Protein AF-A0AAW5JXU4-F1 (afdb_monomer)

Mean predicted aligned error: 9.22 Å

Foldseek 3Di:
DDDDPPCVVPDDPQPDPLCVLVVLVVQLVVCVVVVVVVSNVVSVVVNVVSVVVSVVVVCVVPPPPDPPDPDPD

Secondary structure (DSSP, 8-state):
------GGGSPPTT-STTTHHHHHHHHHHHHHHTT-HHHHHHHHHHHHHHHHHHHHHHHTTS-----------

Structure (mmCIF, N/CA/C/O backbone):
data_AF-A0AAW5JXU4-F1
#
_entry.id   AF-A0AAW5JXU4-F1
#
loop_
_atom_site.group_PDB
_atom_site.id
_atom_site.type_symbol
_atom_site.label_atom_id
_atom_site.label_alt_id
_atom_site.label_comp_id
_atom_site.label_asym_id
_atom_site.label_entity_id
_atom_site.label_seq_id
_atom_site.pdbx_PDB_ins_code
_atom_site.Cartn_x
_atom_site.Cartn_y
_atom_site.Cartn_z
_atom_site.occupancy
_atom_site.B_iso_or_equiv
_atom_site.auth_seq_id
_atom_site.auth_comp_id
_atom_site.auth_asym_id
_atom_site.auth_atom_id
_atom_site.pdbx_PDB_model_num
ATOM 1 N N . PRO A 1 1 ? -27.305 5.972 -11.517 1.00 45.25 1 PRO A N 1
ATOM 2 C CA . PRO A 1 1 ? -26.719 5.132 -12.588 1.00 45.25 1 PRO A CA 1
ATOM 3 C C . PRO A 1 1 ? -25.535 4.326 -12.033 1.00 45.25 1 PRO A C 1
ATOM 5 O O . PRO A 1 1 ? -24.475 4.886 -11.790 1.00 45.25 1 PRO A O 1
ATOM 8 N N . SER A 1 2 ? -25.767 3.044 -11.735 1.00 58.84 2 SER A N 1
ATOM 9 C CA . SER A 1 2 ? -24.768 2.127 -11.168 1.00 58.84 2 SER A CA 1
ATOM 10 C C . SER A 1 2 ? -24.242 1.216 -12.277 1.00 58.84 2 SER A C 1
ATOM 12 O O . SER A 1 2 ? -24.636 0.059 -12.379 1.00 58.84 2 SER A O 1
ATOM 14 N N . SER A 1 3 ? -23.448 1.766 -13.196 1.00 64.50 3 SER A N 1
ATOM 15 C CA . SER A 1 3 ? -22.669 0.947 -14.127 1.00 64.50 3 SER A CA 1
ATOM 16 C C . SER A 1 3 ? -21.261 0.849 -13.561 1.00 64.50 3 SER A C 1
ATOM 18 O O . SER A 1 3 ? -20.503 1.818 -13.606 1.00 64.50 3 SER A O 1
ATOM 20 N N . TYR A 1 4 ? -20.935 -0.297 -12.972 1.00 63.22 4 TYR A N 1
ATOM 21 C CA . TYR A 1 4 ? -19.552 -0.602 -12.633 1.00 63.22 4 TYR A CA 1
ATOM 22 C C . TYR A 1 4 ? -18.733 -0.668 -13.931 1.00 63.22 4 TYR A C 1
ATOM 24 O O . TYR A 1 4 ? -19.262 -1.141 -14.939 1.00 63.22 4 TYR A O 1
ATOM 32 N N . PRO A 1 5 ? -17.483 -0.180 -13.941 1.00 68.19 5 PRO A N 1
ATOM 33 C CA . PRO A 1 5 ? -16.622 -0.326 -15.107 1.00 68.19 5 PRO A CA 1
ATOM 34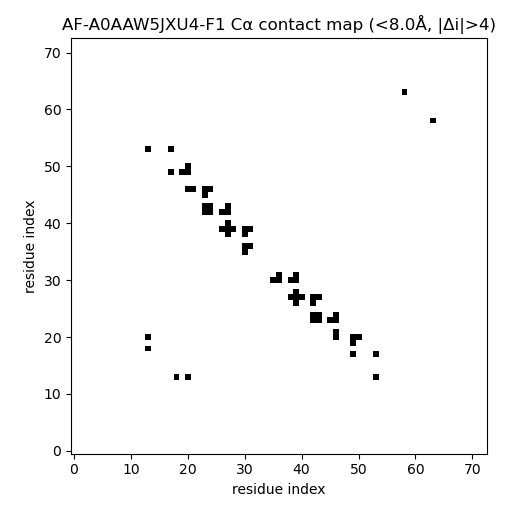 C C . PRO A 1 5 ? -16.457 -1.814 -15.448 1.00 68.19 5 PRO A C 1
ATOM 36 O O . PRO A 1 5 ? -16.198 -2.635 -14.566 1.00 68.19 5 PRO A O 1
ATOM 39 N N . GLU A 1 6 ? -16.617 -2.165 -16.727 1.00 68.88 6 GLU A N 1
ATOM 40 C CA . GLU A 1 6 ? -16.416 -3.522 -17.261 1.00 68.88 6 GLU A CA 1
ATOM 41 C C . GLU A 1 6 ? -14.919 -3.875 -17.378 1.00 68.88 6 GLU A C 1
ATOM 43 O O . GLU A 1 6 ? -14.477 -4.490 -18.339 1.00 68.88 6 GLU A O 1
ATOM 48 N N . ASP A 1 7 ? -14.109 -3.522 -16.379 1.00 68.62 7 ASP A N 1
ATOM 49 C CA . ASP A 1 7 ? -12.661 -3.788 -16.362 1.00 68.62 7 ASP A CA 1
ATOM 50 C C . ASP A 1 7 ? -12.328 -5.247 -15.989 1.00 68.62 7 ASP A C 1
ATOM 52 O O . ASP A 1 7 ? -11.198 -5.562 -15.622 1.00 68.62 7 ASP A O 1
ATOM 56 N N . ARG A 1 8 ? -13.299 -6.169 -16.085 1.00 65.44 8 ARG A N 1
ATOM 57 C CA . ARG A 1 8 ? -13.100 -7.593 -15.753 1.00 65.44 8 ARG A CA 1
ATOM 58 C C . ARG A 1 8 ? -12.047 -8.266 -16.633 1.00 65.44 8 ARG A C 1
ATOM 60 O O . ARG A 1 8 ? -11.387 -9.186 -16.162 1.00 65.44 8 ARG A O 1
ATOM 67 N N . ASP A 1 9 ? -11.884 -7.789 -17.863 1.00 77.50 9 ASP A N 1
ATOM 68 C CA . ASP A 1 9 ? -10.931 -8.337 -18.833 1.00 77.50 9 ASP A CA 1
ATOM 69 C C . ASP A 1 9 ? -9.594 -7.576 -18.852 1.00 77.50 9 ASP A C 1
ATOM 71 O O . ASP A 1 9 ? -8.680 -7.932 -19.600 1.00 77.50 9 ASP A O 1
ATOM 75 N N . VAL A 1 10 ? -9.451 -6.522 -18.038 1.00 78.56 10 VAL A N 1
ATOM 76 C CA . VAL A 1 10 ? -8.212 -5.746 -17.965 1.00 78.56 10 VAL A CA 1
ATOM 77 C C . VAL A 1 10 ? -7.249 -6.446 -17.006 1.00 78.56 10 VAL A C 1
ATOM 79 O O . VAL A 1 10 ? -7.546 -6.572 -15.816 1.00 78.56 10 VAL A O 1
ATOM 82 N N . PRO A 1 11 ? -6.069 -6.891 -17.477 1.00 78.06 11 PRO A N 1
ATOM 83 C CA . PRO A 1 11 ? -5.101 -7.529 -16.603 1.00 78.06 11 PRO A CA 1
ATOM 84 C C . PRO A 1 11 ? -4.615 -6.544 -15.538 1.00 78.06 11 PRO A C 1
ATOM 86 O O . PRO A 1 11 ? -4.325 -5.375 -15.819 1.00 78.06 11 PRO A O 1
ATOM 89 N N . LEU A 1 12 ? -4.490 -7.036 -14.304 1.00 81.06 12 LEU A N 1
ATOM 90 C CA . LEU A 1 12 ? -3.953 -6.249 -13.201 1.00 81.06 12 LEU A CA 1
ATOM 91 C C . LEU A 1 12 ? -2.539 -5.774 -13.543 1.00 81.06 12 LEU A C 1
ATOM 93 O O . LEU A 1 12 ? -1.693 -6.548 -14.004 1.00 81.06 12 LEU A O 1
ATOM 97 N N . ARG A 1 13 ? -2.271 -4.491 -13.272 1.00 81.12 13 ARG A N 1
ATOM 98 C CA . ARG A 1 13 ? -0.942 -3.893 -13.476 1.00 81.12 13 ARG A CA 1
ATOM 99 C C . ARG A 1 13 ? 0.127 -4.632 -12.673 1.00 81.12 13 ARG A C 1
ATOM 101 O O . ARG A 1 13 ? 1.200 -4.904 -13.195 1.00 81.12 13 ARG A O 1
ATOM 108 N N . ALA A 1 14 ? -0.203 -4.984 -11.434 1.00 82.50 14 ALA A N 1
ATOM 109 C CA . ALA A 1 14 ? 0.625 -5.785 -10.545 1.00 82.50 14 ALA A CA 1
ATOM 110 C C . ALA A 1 14 ? 0.127 -7.245 -10.500 1.00 82.50 14 ALA A C 1
ATOM 112 O O . ALA A 1 14 ? -0.174 -7.767 -9.434 1.00 82.50 14 ALA A O 1
ATOM 113 N N . SER A 1 15 ? -0.026 -7.888 -11.662 1.00 78.69 15 SER A N 1
ATOM 114 C CA . SER A 1 15 ? -0.403 -9.310 -11.746 1.00 78.69 15 SER A CA 1
ATOM 115 C C . SER A 1 15 ? 0.758 -10.246 -11.379 1.00 78.69 15 SER A C 1
ATOM 117 O O . SER A 1 15 ? 1.935 -9.877 -11.480 1.00 78.69 15 SER A O 1
ATOM 119 N N . GLY A 1 16 ? 0.433 -11.474 -10.961 1.00 82.00 16 GLY A N 1
ATOM 120 C CA . GLY A 1 16 ? 1.415 -12.495 -10.591 1.00 82.00 16 GLY A CA 1
ATOM 121 C C . GLY A 1 16 ? 1.858 -12.387 -9.123 1.00 82.00 16 GLY A C 1
ATOM 122 O O . GLY A 1 16 ? 1.007 -12.372 -8.240 1.00 82.00 16 GLY A O 1
ATOM 123 N N . PRO A 1 17 ? 3.168 -12.319 -8.810 1.00 81.69 17 PRO A N 1
ATOM 124 C CA . PRO A 1 17 ? 3.649 -12.359 -7.422 1.00 81.69 17 PRO A CA 1
ATOM 125 C C . PRO A 1 17 ? 3.281 -11.112 -6.602 1.00 81.69 17 PRO A C 1
ATOM 127 O O . PRO A 1 17 ? 3.444 -11.112 -5.389 1.00 81.69 17 PRO A O 1
ATOM 130 N N . TRP A 1 18 ? 2.787 -10.056 -7.252 1.00 85.75 18 TRP A N 1
ATOM 131 C CA . TRP A 1 18 ? 2.442 -8.777 -6.629 1.00 85.75 18 TRP A CA 1
ATOM 132 C C . TRP A 1 18 ? 0.935 -8.618 -6.391 1.00 85.75 18 TRP A C 1
ATOM 134 O O . TRP A 1 18 ? 0.475 -7.519 -6.106 1.00 85.75 18 TRP A O 1
ATOM 144 N N . GLU A 1 19 ? 0.144 -9.688 -6.498 1.00 86.62 19 GLU A N 1
ATOM 145 C CA . GLU A 1 19 ? -1.300 -9.620 -6.231 1.00 86.62 19 GLU A CA 1
ATOM 146 C C . GLU A 1 19 ? -1.615 -9.334 -4.753 1.00 86.62 19 GLU A C 1
ATOM 148 O O . GLU A 1 19 ? -2.645 -8.738 -4.435 1.00 86.62 19 GLU A O 1
ATOM 153 N N . GLU A 1 20 ? -0.688 -9.668 -3.852 1.00 87.88 20 GLU A N 1
ATOM 154 C CA . GLU A 1 20 ? -0.784 -9.413 -2.409 1.00 87.88 20 GLU A CA 1
ATOM 155 C C . GLU A 1 20 ? -0.933 -7.916 -2.071 1.00 87.88 20 GLU A C 1
ATOM 157 O O . GLU A 1 20 ? -1.595 -7.539 -1.105 1.00 87.88 20 GLU A O 1
ATOM 162 N N . LEU A 1 21 ? -0.427 -7.044 -2.945 1.00 90.88 21 LEU A N 1
ATOM 163 C CA . LEU A 1 21 ? -0.590 -5.587 -2.901 1.00 90.88 21 LEU A CA 1
ATOM 164 C C . LEU A 1 21 ? -2.080 -5.201 -2.859 1.00 90.88 21 LEU A C 1
ATOM 166 O O . LEU A 1 21 ? -2.488 -4.337 -2.084 1.00 90.88 21 LEU A O 1
ATOM 170 N N . TYR A 1 22 ? -2.921 -5.882 -3.645 1.00 89.69 22 TYR A N 1
ATOM 171 C CA . TYR A 1 22 ? -4.366 -5.653 -3.635 1.00 89.69 22 TYR A CA 1
ATOM 172 C C . TYR A 1 22 ? -5.020 -6.196 -2.363 1.00 89.69 22 TYR A C 1
ATOM 174 O O . TYR A 1 22 ? 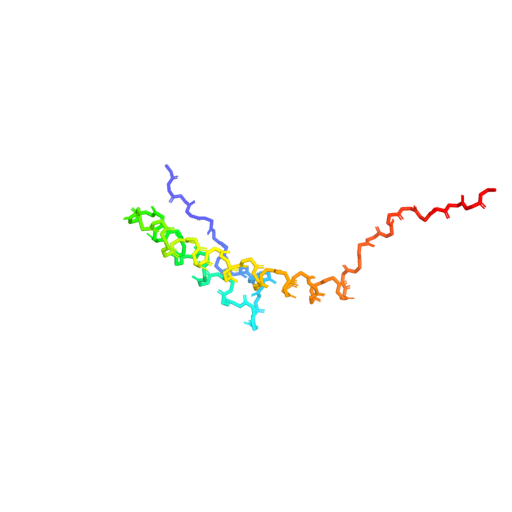-5.936 -5.564 -1.842 1.00 89.69 22 TYR A O 1
ATOM 182 N N . VAL A 1 23 ? -4.537 -7.322 -1.832 1.00 91.44 23 VAL A N 1
ATOM 183 C CA . VAL A 1 23 ? -5.052 -7.915 -0.588 1.00 91.44 23 VAL A CA 1
ATOM 184 C C . VAL A 1 23 ? -4.805 -6.984 0.597 1.00 91.44 23 VAL A C 1
ATOM 186 O O . VAL A 1 23 ? -5.741 -6.695 1.339 1.00 91.44 23 VAL A O 1
ATOM 189 N N . HIS A 1 24 ? -3.587 -6.454 0.746 1.00 92.88 24 HIS A N 1
ATOM 190 C CA . HIS A 1 24 ? -3.264 -5.503 1.815 1.00 92.88 24 HIS A CA 1
ATOM 191 C C . HIS A 1 24 ? -4.090 -4.220 1.715 1.00 92.88 24 HIS A C 1
ATOM 193 O O . HIS A 1 24 ? -4.586 -3.731 2.726 1.00 92.88 24 HIS A O 1
ATOM 199 N N . TYR A 1 25 ? -4.287 -3.696 0.502 1.00 92.75 25 TYR A N 1
ATOM 200 C CA . TYR A 1 25 ? -5.105 -2.501 0.305 1.00 92.75 25 TYR A CA 1
ATOM 201 C C . TYR A 1 25 ? -6.578 -2.741 0.642 1.00 92.75 25 TYR A C 1
ATOM 203 O O . TYR A 1 25 ? -7.185 -1.948 1.358 1.00 92.75 25 TYR A O 1
ATOM 211 N N . LEU A 1 26 ? -7.161 -3.833 0.141 1.00 93.81 26 LEU A N 1
ATOM 212 C CA . LEU A 1 26 ? -8.557 -4.164 0.415 1.00 93.81 26 LEU A CA 1
ATOM 213 C C . LEU A 1 26 ? -8.778 -4.440 1.906 1.00 93.81 26 LEU A C 1
ATOM 215 O O . LEU A 1 26 ? -9.755 -3.943 2.458 1.00 93.81 26 LEU A O 1
ATOM 219 N N . GLY A 1 27 ? -7.855 -5.155 2.558 1.00 92.06 27 GLY A N 1
ATOM 220 C CA . GLY A 1 27 ? -7.858 -5.355 4.009 1.00 92.06 27 GLY A CA 1
ATOM 221 C C . GLY A 1 27 ? -7.821 -4.028 4.765 1.00 92.06 27 GLY A C 1
ATOM 222 O O . GLY A 1 27 ? -8.717 -3.757 5.558 1.00 92.06 27 GLY A O 1
ATOM 223 N N . ALA A 1 28 ? -6.890 -3.136 4.410 1.00 92.31 28 ALA A N 1
ATOM 224 C CA . ALA A 1 28 ? -6.821 -1.802 4.996 1.00 92.31 28 ALA A CA 1
ATOM 225 C C . ALA A 1 28 ? -8.140 -1.026 4.825 1.00 92.31 28 ALA A C 1
ATOM 227 O O . ALA A 1 28 ? -8.619 -0.408 5.768 1.00 92.31 28 ALA A O 1
ATOM 228 N N . MET A 1 29 ? -8.777 -1.060 3.650 1.00 93.38 29 MET A N 1
ATOM 229 C CA . MET A 1 29 ? -10.059 -0.368 3.453 1.00 93.38 29 MET A CA 1
ATOM 230 C C . MET A 1 29 ? -11.182 -0.966 4.313 1.00 93.38 29 MET A C 1
ATOM 232 O O . MET A 1 29 ? -12.013 -0.218 4.827 1.00 93.38 29 MET A O 1
ATOM 236 N N . VAL A 1 30 ? -11.203 -2.287 4.508 1.00 94.38 30 VAL A N 1
ATOM 237 C CA . VAL A 1 30 ? -12.146 -2.946 5.427 1.00 94.38 30 VAL A CA 1
ATOM 238 C C . VAL A 1 30 ? -11.916 -2.472 6.864 1.00 94.38 30 VAL A C 1
ATOM 240 O O . VAL A 1 30 ? -12.868 -2.047 7.518 1.00 94.38 30 VAL A O 1
ATOM 243 N N . ASP A 1 31 ? -10.669 -2.458 7.328 1.00 93.38 31 ASP A N 1
ATOM 244 C CA . ASP A 1 31 ? -10.316 -2.032 8.689 1.00 93.38 31 ASP A CA 1
ATOM 245 C C . ASP A 1 31 ? -10.599 -0.543 8.915 1.00 93.38 31 ASP A C 1
ATOM 247 O O . ASP A 1 31 ? -11.146 -0.148 9.947 1.00 93.38 31 ASP A O 1
ATOM 251 N N . TYR A 1 32 ? -10.349 0.285 7.898 1.00 92.88 32 TYR A N 1
ATOM 252 C CA . TYR A 1 32 ? -10.725 1.695 7.888 1.00 92.88 32 TYR A CA 1
ATOM 253 C C . TYR A 1 32 ? -12.235 1.883 8.080 1.00 92.88 32 TYR A C 1
ATOM 255 O O . TYR A 1 32 ? -12.665 2.713 8.884 1.00 92.88 32 TYR A O 1
ATOM 263 N N . HIS A 1 33 ? -13.056 1.091 7.382 1.00 94.25 33 HIS A N 1
ATOM 264 C CA . HIS A 1 33 ? -14.511 1.118 7.544 1.00 94.25 33 HIS A CA 1
ATOM 265 C C . HIS A 1 33 ? -14.974 0.606 8.913 1.00 94.25 33 HIS A C 1
ATOM 267 O O . HIS A 1 33 ? -15.992 1.078 9.421 1.00 94.25 33 HIS A O 1
ATOM 273 N N . HIS A 1 34 ? -14.222 -0.304 9.531 1.00 93.44 34 HIS A N 1
ATOM 274 C CA . HIS A 1 34 ? -14.451 -0.761 10.902 1.00 93.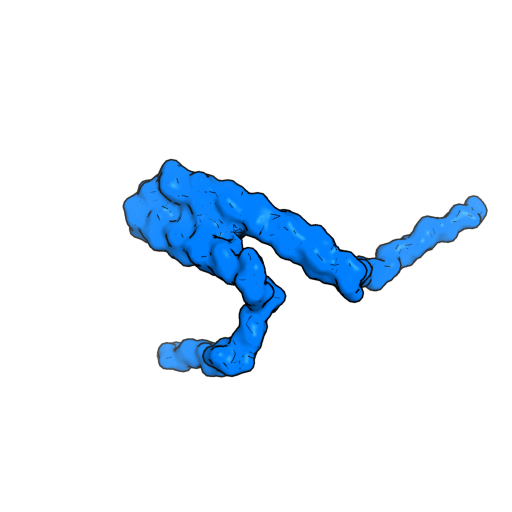44 34 HIS A CA 1
ATOM 275 C C . HIS A 1 34 ? -13.885 0.182 11.975 1.00 93.44 34 HIS A C 1
ATOM 277 O O . HIS A 1 34 ? -14.086 -0.066 13.161 1.00 93.44 34 HIS A O 1
ATOM 283 N N . GLN A 1 35 ? -13.228 1.276 11.575 1.00 93.25 35 GLN A N 1
ATOM 284 C CA . GLN A 1 35 ? -12.533 2.216 12.461 1.00 93.25 35 GLN A CA 1
ATOM 285 C C . GLN A 1 35 ? -11.407 1.574 13.294 1.00 93.25 35 GLN A C 1
ATOM 287 O O . GLN A 1 35 ? -10.968 2.159 14.288 1.00 93.25 35 GLN A O 1
ATOM 292 N N . ASP A 1 36 ? -10.901 0.411 12.874 1.00 94.12 36 ASP A N 1
ATOM 293 C CA . ASP A 1 36 ? -9.735 -0.222 13.484 1.00 94.12 36 ASP A CA 1
ATOM 294 C C . ASP A 1 36 ? -8.465 0.426 12.923 1.00 94.12 36 ASP A C 1
ATOM 296 O O . ASP A 1 36 ? -7.958 0.089 11.851 1.00 94.12 36 ASP A O 1
ATOM 300 N N . THR A 1 37 ? -7.992 1.445 13.636 1.00 92.38 37 THR A N 1
ATOM 301 C CA . THR A 1 37 ? -6.887 2.287 13.167 1.00 92.38 37 THR A CA 1
ATOM 302 C C . THR A 1 37 ? -5.550 1.549 13.231 1.00 92.38 37 THR A C 1
ATOM 304 O O . THR A 1 37 ? -4.677 1.803 12.400 1.00 92.38 37 THR A O 1
ATOM 307 N N . ASP A 1 38 ? -5.387 0.626 14.179 1.00 95.75 38 ASP A N 1
ATOM 308 C CA . ASP A 1 38 ? -4.144 -0.125 14.348 1.00 95.75 38 ASP A CA 1
ATOM 309 C C . ASP A 1 38 ? -3.994 -1.157 13.227 1.00 95.75 38 ASP A C 1
ATOM 311 O O . ASP A 1 38 ? -2.977 -1.155 12.527 1.00 95.75 38 ASP A O 1
ATOM 315 N N . ALA A 1 39 ? -5.045 -1.944 12.968 1.00 91.50 39 ALA A N 1
ATOM 316 C CA . ALA A 1 39 ? -5.063 -2.898 11.861 1.00 91.50 39 ALA A CA 1
ATOM 317 C C . ALA A 1 39 ? -4.900 -2.201 10.497 1.00 91.50 39 ALA A C 1
ATOM 319 O O . ALA A 1 39 ? -4.086 -2.626 9.672 1.00 91.50 39 ALA A O 1
ATOM 320 N N . TYR A 1 40 ? -5.579 -1.063 10.296 1.00 94.19 40 TYR A N 1
ATOM 321 C CA . TYR A 1 40 ? -5.410 -0.230 9.103 1.00 94.19 40 TYR A CA 1
ATOM 322 C C . TYR A 1 40 ? -3.952 0.204 8.894 1.00 94.19 40 TYR A C 1
ATOM 324 O O . TYR A 1 40 ? -3.421 0.091 7.786 1.00 94.19 40 TYR A O 1
ATOM 332 N N . ASN A 1 41 ? -3.296 0.710 9.942 1.00 94.38 41 ASN A N 1
ATOM 333 C CA . ASN A 1 41 ? -1.921 1.199 9.850 1.00 94.38 41 ASN A CA 1
ATOM 334 C C . ASN A 1 41 ? -0.939 0.073 9.508 1.00 94.38 41 ASN A C 1
ATOM 336 O O . ASN A 1 41 ? -0.041 0.273 8.681 1.00 94.38 41 ASN A O 1
ATOM 340 N N . ASP A 1 42 ? -1.121 -1.106 10.100 1.00 95.25 42 ASP A N 1
ATOM 341 C CA . ASP A 1 42 ? -0.297 -2.277 9.811 1.00 95.25 42 ASP A CA 1
ATOM 342 C C . ASP A 1 42 ? -0.497 -2.764 8.370 1.00 95.25 42 ASP A C 1
ATOM 344 O O . ASP A 1 42 ? 0.481 -2.950 7.636 1.00 95.25 42 ASP A O 1
ATOM 348 N N . ALA A 1 43 ? -1.748 -2.871 7.913 1.00 93.38 43 ALA A N 1
ATOM 349 C CA . ALA A 1 43 ? -2.064 -3.242 6.536 1.00 93.38 43 ALA A CA 1
ATOM 350 C C . ALA A 1 43 ? -1.509 -2.223 5.520 1.00 93.38 43 ALA A C 1
ATOM 352 O O . ALA A 1 43 ? -0.927 -2.606 4.502 1.00 93.38 43 ALA A O 1
ATOM 353 N N . MET A 1 44 ? -1.593 -0.921 5.815 1.00 95.19 44 MET A N 1
ATOM 354 C CA . MET A 1 44 ? -1.022 0.134 4.970 1.00 95.19 44 MET A CA 1
ATOM 355 C C . MET A 1 44 ? 0.509 0.108 4.923 1.00 95.19 44 MET A C 1
ATOM 357 O O . MET A 1 44 ? 1.098 0.439 3.889 1.00 95.19 44 MET A O 1
ATOM 361 N N . ARG A 1 45 ? 1.175 -0.310 6.005 1.00 96.06 45 ARG A N 1
ATOM 362 C CA . ARG A 1 45 ? 2.630 -0.508 6.015 1.00 96.06 45 ARG A CA 1
ATOM 363 C C . ARG A 1 45 ? 3.039 -1.663 5.101 1.00 96.06 45 ARG A C 1
ATOM 365 O O . ARG A 1 45 ?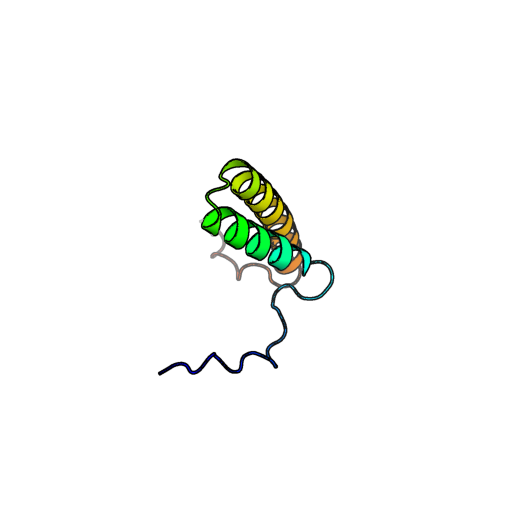 3.974 -1.499 4.316 1.00 96.06 45 ARG A O 1
ATOM 372 N N . LEU A 1 46 ? 2.333 -2.792 5.173 1.00 93.81 46 LEU A N 1
ATOM 373 C CA . LEU A 1 46 ? 2.561 -3.949 4.298 1.00 93.81 46 LEU A CA 1
ATOM 374 C C . LEU A 1 46 ? 2.309 -3.592 2.827 1.00 93.81 46 LEU A C 1
ATOM 376 O O . LEU A 1 46 ? 3.142 -3.871 1.965 1.00 93.81 46 LEU A O 1
ATOM 380 N N . PHE A 1 47 ? 1.220 -2.869 2.553 1.00 93.81 47 PHE A N 1
ATOM 381 C CA . PHE A 1 47 ? 0.930 -2.320 1.229 1.00 93.81 47 PHE A CA 1
ATOM 382 C C . PHE A 1 47 ? 2.074 -1.446 0.695 1.00 93.81 47 PHE A C 1
ATOM 384 O O . PHE A 1 47 ? 2.457 -1.566 -0.471 1.00 93.81 47 PHE A O 1
ATOM 391 N N . GLY A 1 48 ? 2.629 -0.567 1.536 1.00 92.81 48 GLY A N 1
ATOM 392 C CA . GLY A 1 48 ? 3.761 0.287 1.179 1.00 92.81 48 GLY A CA 1
ATOM 393 C C . GLY A 1 48 ? 5.007 -0.516 0.802 1.00 92.81 48 GLY A C 1
ATOM 394 O O . GLY A 1 48 ? 5.593 -0.266 -0.250 1.00 92.81 48 GLY A O 1
ATOM 395 N N . ALA A 1 49 ? 5.364 -1.521 1.607 1.00 93.25 49 ALA A N 1
ATOM 396 C CA . ALA A 1 49 ? 6.510 -2.390 1.337 1.00 93.25 49 ALA A CA 1
ATOM 397 C C . ALA A 1 49 ? 6.364 -3.138 -0.001 1.00 93.25 49 ALA A C 1
ATOM 399 O O . ALA A 1 49 ? 7.238 -3.039 -0.864 1.00 93.25 49 ALA A O 1
ATOM 400 N N . ALA A 1 50 ? 5.219 -3.791 -0.225 1.00 90.69 50 ALA A N 1
ATOM 401 C CA . ALA A 1 50 ? 4.933 -4.494 -1.477 1.00 90.69 50 ALA A CA 1
ATOM 402 C C . ALA A 1 50 ? 4.882 -3.540 -2.690 1.00 90.69 50 ALA A C 1
ATOM 404 O O . ALA A 1 50 ? 5.346 -3.877 -3.782 1.00 90.69 50 ALA A O 1
ATOM 405 N N . SER A 1 51 ? 4.373 -2.314 -2.501 1.00 91.25 51 SER A N 1
ATOM 406 C CA . SER A 1 51 ? 4.378 -1.263 -3.531 1.00 91.25 51 SER A CA 1
ATOM 407 C C . SER A 1 51 ? 5.785 -0.888 -3.977 1.00 91.25 51 SER A C 1
ATOM 409 O O . SER A 1 51 ? 6.023 -0.701 -5.173 1.00 91.25 51 SER A O 1
ATOM 411 N N . ASP A 1 52 ? 6.714 -0.749 -3.037 1.00 91.00 52 ASP A N 1
ATOM 412 C CA . ASP A 1 52 ? 8.083 -0.348 -3.345 1.00 91.00 52 ASP A CA 1
ATOM 413 C C . ASP A 1 52 ? 8.858 -1.459 -4.053 1.00 91.00 52 ASP A C 1
ATOM 415 O O . ASP A 1 52 ? 9.601 -1.179 -4.999 1.00 91.00 52 ASP A O 1
ATOM 419 N N . GLU A 1 53 ? 8.638 -2.717 -3.678 1.00 88.50 53 GLU A N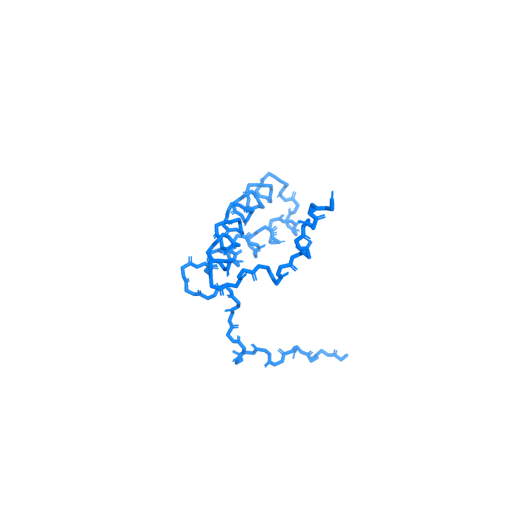 1
ATOM 420 C CA . GLU A 1 53 ? 9.195 -3.867 -4.394 1.00 88.50 53 GLU A CA 1
ATOM 421 C C . GLU A 1 53 ? 8.647 -3.966 -5.826 1.00 88.50 53 GLU A C 1
ATOM 423 O O . GLU A 1 53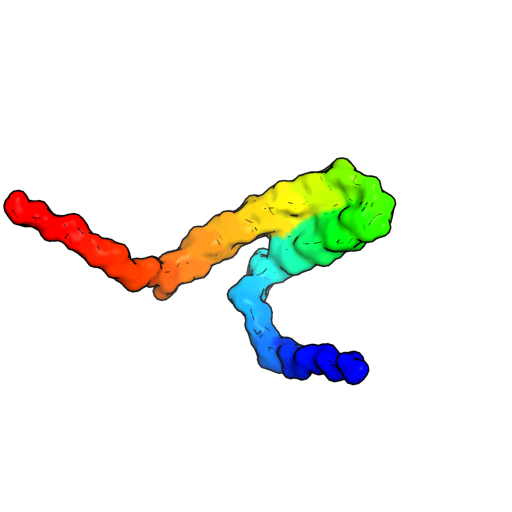 ? 9.422 -4.076 -6.786 1.00 88.50 53 GLU A O 1
ATOM 428 N N . TYR A 1 54 ? 7.328 -3.813 -6.001 1.00 89.62 54 TYR A N 1
ATOM 429 C CA . TYR A 1 54 ? 6.701 -3.776 -7.322 1.00 89.62 54 TYR A CA 1
ATOM 430 C C . TYR A 1 54 ? 7.262 -2.640 -8.190 1.00 89.62 54 TYR A C 1
ATOM 432 O O . TYR A 1 54 ? 7.603 -2.864 -9.353 1.00 89.62 54 TYR A O 1
ATOM 440 N N . ARG A 1 55 ? 7.423 -1.426 -7.642 1.00 87.81 55 ARG A N 1
ATOM 441 C CA . ARG A 1 55 ? 8.008 -0.282 -8.370 1.00 87.81 55 ARG A CA 1
ATOM 442 C C . ARG A 1 55 ? 9.433 -0.569 -8.826 1.00 87.81 55 ARG A C 1
ATOM 444 O O . ARG A 1 55 ? 9.766 -0.305 -9.981 1.00 87.81 55 ARG A O 1
ATOM 451 N N . GLN A 1 56 ? 10.267 -1.133 -7.953 1.00 86.31 56 GLN A N 1
ATOM 452 C CA . GLN A 1 56 ? 11.637 -1.511 -8.304 1.00 86.31 56 GLN A CA 1
ATOM 453 C C . GLN A 1 56 ? 11.665 -2.542 -9.432 1.00 86.31 56 GLN A C 1
ATOM 455 O O . GLN A 1 56 ? 12.457 -2.407 -10.365 1.00 86.31 56 GLN A O 1
ATOM 460 N N . HIS A 1 57 ? 10.790 -3.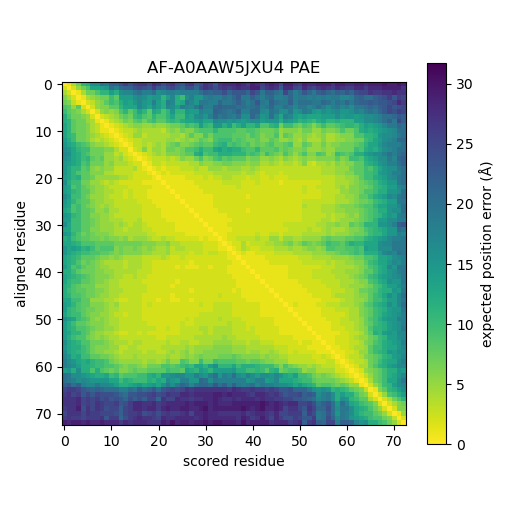549 -9.379 1.00 85.81 57 HIS A N 1
ATOM 461 C CA . HIS A 1 57 ? 10.666 -4.537 -10.444 1.00 85.81 57 HIS A CA 1
ATOM 462 C C . HIS A 1 57 ? 10.179 -3.901 -11.755 1.00 85.81 57 HIS A C 1
ATOM 464 O O . HIS A 1 57 ? 10.770 -4.138 -12.805 1.00 85.81 57 HIS A O 1
ATOM 470 N N . TYR A 1 58 ? 9.147 -3.056 -11.697 1.00 84.62 58 TYR A N 1
ATOM 471 C CA . TYR A 1 58 ? 8.536 -2.414 -12.862 1.00 84.62 58 TYR A CA 1
ATOM 472 C C . TYR A 1 58 ? 9.482 -1.438 -13.578 1.00 84.62 58 TYR A C 1
ATOM 474 O O . TYR A 1 58 ? 9.476 -1.369 -14.809 1.00 84.62 58 TYR A O 1
ATOM 482 N N . HIS A 1 59 ? 10.331 -0.721 -12.834 1.00 82.88 59 HIS A N 1
ATOM 483 C CA . HIS A 1 59 ? 11.310 0.215 -13.396 1.00 82.88 59 HIS A CA 1
ATOM 484 C C . HIS A 1 59 ? 12.474 -0.465 -14.136 1.00 82.88 59 HIS A C 1
ATOM 486 O O . HIS A 1 59 ? 13.114 0.185 -14.959 1.00 82.88 59 HIS A O 1
ATOM 492 N N . ARG A 1 60 ? 12.760 -1.756 -13.892 1.00 80.62 60 ARG A N 1
ATOM 493 C CA . ARG A 1 60 ? 13.832 -2.489 -14.601 1.00 80.62 60 ARG A CA 1
ATOM 494 C C . ARG A 1 60 ? 13.586 -2.564 -16.120 1.00 80.62 60 ARG A C 1
ATOM 496 O O . ARG A 1 60 ? 14.491 -2.197 -16.865 1.00 80.62 60 ARG A O 1
ATOM 503 N N . PRO A 1 61 ? 12.403 -2.999 -16.602 1.00 81.88 61 PRO A N 1
ATOM 504 C CA . PRO A 1 61 ? 12.063 -2.953 -18.024 1.00 81.88 61 PRO A CA 1
ATOM 505 C C . PRO A 1 61 ? 11.537 -1.587 -18.490 1.00 81.88 61 PRO A C 1
ATOM 507 O O . PRO A 1 61 ? 11.573 -1.311 -19.686 1.00 81.88 61 PRO A O 1
ATOM 510 N N . HIS A 1 62 ? 11.066 -0.729 -17.576 1.00 78.31 62 HIS A N 1
ATOM 511 C CA . HIS A 1 62 ? 10.544 0.607 -17.887 1.00 78.31 62 HIS A CA 1
ATOM 512 C C . HIS A 1 62 ? 11.394 1.693 -17.221 1.00 78.31 62 HIS A C 1
ATOM 514 O O . HIS A 1 62 ? 10.927 2.351 -16.284 1.00 78.31 62 HIS A O 1
ATOM 520 N N . PRO A 1 63 ? 12.644 1.894 -17.673 1.00 73.75 63 PRO A N 1
ATOM 521 C CA . PRO A 1 63 ? 13.444 2.991 -17.168 1.00 73.75 63 PRO A CA 1
ATOM 522 C C . PRO A 1 63 ? 12.702 4.307 -17.440 1.00 73.75 63 PRO A C 1
ATOM 524 O O . PRO A 1 63 ? 12.090 4.462 -18.506 1.00 73.75 63 PRO A O 1
ATOM 527 N N . PRO A 1 64 ? 12.734 5.267 -16.503 1.00 71.50 64 PRO A N 1
ATOM 528 C CA . PRO A 1 64 ? 12.174 6.582 -16.761 1.00 71.50 64 PRO A CA 1
ATOM 529 C C . PRO A 1 64 ? 12.844 7.137 -18.020 1.00 71.50 64 PRO A C 1
ATOM 531 O O . PRO A 1 64 ? 14.073 7.181 -18.103 1.00 71.50 64 PRO A O 1
ATOM 534 N N . ARG A 1 65 ? 12.035 7.511 -19.024 1.00 69.00 65 ARG A N 1
ATOM 535 C CA . ARG A 1 65 ? 12.516 8.209 -20.226 1.00 69.00 65 ARG A CA 1
ATOM 536 C C . ARG A 1 65 ? 13.398 9.346 -19.738 1.00 69.00 65 ARG A C 1
ATOM 538 O O . ARG A 1 65 ? 12.899 10.194 -19.004 1.00 69.00 65 ARG A O 1
ATOM 545 N N . SER A 1 66 ? 14.686 9.272 -20.072 1.00 60.31 66 SER A N 1
ATOM 546 C CA . SER A 1 66 ? 15.759 10.120 -19.551 1.00 60.31 66 SER A CA 1
ATOM 547 C C . SER A 1 66 ? 15.245 11.506 -19.167 1.00 60.31 66 SER A C 1
ATOM 549 O O . SER A 1 66 ? 14.871 12.288 -20.044 1.00 60.31 66 SER A O 1
ATOM 551 N N . SER A 1 67 ? 15.216 11.809 -17.869 1.00 59.38 67 SER A N 1
ATOM 552 C CA . SER A 1 67 ? 15.143 13.202 -17.438 1.00 59.38 67 SER A CA 1
ATOM 553 C C . SER A 1 67 ? 16.399 13.849 -18.015 1.00 59.38 67 SER A C 1
ATOM 555 O O . SER A 1 67 ? 17.493 13.367 -17.721 1.00 59.38 67 SER A O 1
ATOM 557 N N . GLY A 1 68 ? 16.221 14.780 -18.959 1.00 59.25 68 GLY A N 1
ATOM 558 C CA . GLY A 1 68 ? 17.262 15.284 -19.857 1.00 59.25 68 GLY A CA 1
ATOM 559 C C . GLY A 1 68 ? 18.608 15.409 -19.155 1.00 59.25 68 GLY A C 1
ATOM 560 O O . GLY A 1 68 ? 18.719 16.101 -18.146 1.00 59.25 68 GLY A O 1
ATOM 561 N N . GLY A 1 69 ? 19.593 14.657 -19.651 1.00 58.97 69 GLY A N 1
ATOM 562 C CA . GLY A 1 69 ? 20.911 14.572 -19.041 1.00 58.97 69 GLY A CA 1
ATOM 563 C C . GLY A 1 69 ? 21.493 15.959 -18.802 1.00 58.97 69 GLY A C 1
ATOM 564 O O . GLY A 1 69 ? 21.393 16.838 -19.657 1.00 58.97 69 GLY A O 1
ATOM 565 N N . PHE A 1 70 ? 22.106 16.142 -17.636 1.00 65.81 70 PHE A N 1
ATOM 566 C CA . PHE A 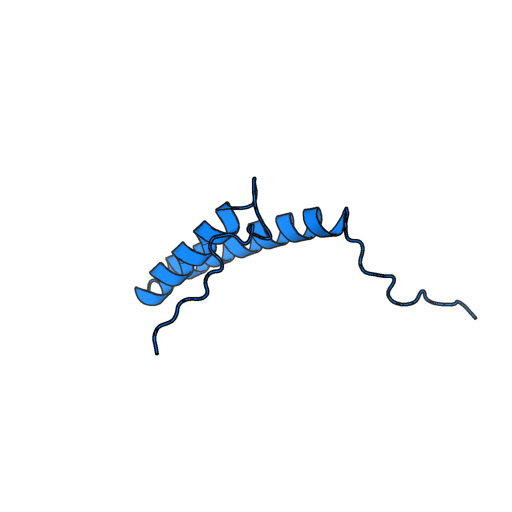1 70 ? 22.972 17.280 -17.371 1.00 65.81 70 PHE A CA 1
ATOM 567 C C . PHE A 1 70 ? 24.018 17.365 -18.487 1.00 65.81 70 PHE A C 1
ATOM 569 O O . PHE A 1 70 ? 24.896 16.508 -18.602 1.00 65.81 70 PHE A O 1
ATOM 576 N N . GLN A 1 71 ? 23.895 18.381 -19.334 1.00 61.69 71 GLN A N 1
ATOM 577 C CA . GLN A 1 71 ? 24.923 18.748 -20.290 1.00 61.69 71 GLN A CA 1
ATOM 578 C C . GLN A 1 71 ? 25.931 19.591 -19.507 1.00 61.69 71 GLN A C 1
ATOM 580 O O . GLN A 1 71 ? 25.634 20.727 -19.144 1.00 61.69 71 GLN A O 1
ATOM 585 N N . ASN A 1 72 ? 27.083 19.009 -19.165 1.00 57.66 72 ASN A N 1
ATOM 586 C CA . ASN A 1 72 ? 28.202 19.792 -18.645 1.00 57.66 72 ASN A CA 1
ATOM 587 C C . ASN A 1 72 ? 28.708 20.675 -19.796 1.00 57.66 72 ASN A C 1
ATOM 589 O O . ASN A 1 72 ? 29.369 20.168 -20.704 1.00 57.66 72 ASN A O 1
ATOM 593 N N . LEU A 1 73 ? 28.300 21.948 -19.785 1.00 54.44 73 LEU A N 1
ATOM 594 C CA . LEU A 1 73 ? 28.871 23.033 -20.589 1.00 54.44 73 LEU A CA 1
ATOM 595 C C . LEU A 1 73 ? 30.203 23.480 -19.986 1.00 54.44 73 LEU A C 1
ATOM 597 O O . LEU A 1 73 ? 30.259 23.614 -18.742 1.00 54.44 73 LEU A O 1
#

Radius of gyration: 17.65 Å; Cα contacts (8 Å, |Δi|>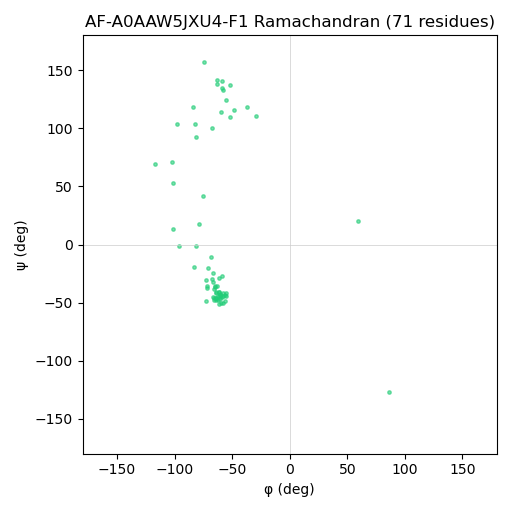4): 32; chains: 1; bounding box: 56×36×35 Å

pLDDT: mean 82.22, std 12.88, range [45.25, 96.06]

Organism: NCBI:txid1673721

Sequence (73 aa):
PSSYPEDRDVPLRASGPWEELYVHYLGAMVDYHHQDTDAYNDAMRLFGAASDEYRQHYHRPHPPRSSGGFQNL

Solvent-accessible surface area (backbone atoms only — not comparable to full-atom values): 4468 Å² total; per-residue (Å²): 138,91,76,75,81,84,58,84,83,57,76,61,92,53,57,74,95,46,44,60,38,54,52,26,47,53,50,18,53,51,26,52,75,68,65,36,61,66,62,18,52,54,24,48,51,52,24,48,54,48,47,52,53,49,50,58,59,54,37,69,86,50,60,76,78,74,75,78,73,88,74,89,125